Protein AF-A0A172UDT8-F1 (afdb_monomer_lite)

Foldseek 3Di:
DPPDDDDDDDDDALQVVVVVVLVVVVVPDPPQDPQNLQLQLLVVLVCVVVVVYPDDLVRSCVSRVDDSVSSVVSNVLVVLLCVQCVPDDDDSGPVVSVVVCVVSDPVPPVDVVVVVVVVVVVVVVCCVVQPCNLVVDDPVVNLVVVCVVPVVVSVVVVVVVVVVVVVD

Sequence (168 aa):
MLDSVQVKVFEGTLQQALDKALDSNSDYKLPFTQWDRKKAAWRLNLLNHYKANRYTKKDIVKKTGISDGTTGNMRKTISEFEKRFPDMPMPGTWDEAKRRLRAAGPEVRYDDDWRDKKTKEIADKLASTFGRTLARQDVEIVADALELYSKPLFNALRDLLRETDEDE

Radius of gyration: 23.87 Å; chains: 1; bounding box: 61×47×64 Å

Structure (mmCIF, N/CA/C/O backbone):
data_AF-A0A172UDT8-F1
#
_entry.id   AF-A0A172UDT8-F1
#
loop_
_atom_site.group_PDB
_atom_site.id
_atom_site.type_symbol
_atom_site.label_atom_id
_atom_site.label_alt_id
_atom_site.label_comp_id
_atom_site.label_asym_id
_atom_site.label_entity_id
_atom_site.label_seq_id
_atom_site.pdbx_PDB_ins_code
_atom_site.Cartn_x
_atom_site.Cartn_y
_atom_site.Cartn_z
_atom_site.occupancy
_atom_site.B_iso_or_equiv
_atom_site.auth_seq_id
_atom_site.auth_comp_id
_atom_site.auth_asym_id
_atom_site.auth_atom_id
_atom_site.pdbx_PDB_model_num
ATOM 1 N N . MET A 1 1 ? -32.549 -31.859 11.330 1.00 50.88 1 MET A N 1
ATOM 2 C CA . MET A 1 1 ? -32.665 -30.789 12.341 1.00 50.88 1 MET A CA 1
ATOM 3 C C . MET A 1 1 ? -31.373 -29.999 12.268 1.00 50.88 1 MET A C 1
ATOM 5 O O . MET A 1 1 ? -30.331 -30.632 12.245 1.00 50.88 1 MET A O 1
ATOM 9 N N . LEU A 1 2 ? -31.425 -28.678 12.077 1.00 62.31 2 LEU A N 1
ATOM 10 C CA . LEU A 1 2 ? -30.211 -27.857 12.118 1.00 62.31 2 LEU A CA 1
ATOM 11 C C . LEU A 1 2 ? -29.754 -27.808 13.575 1.00 62.31 2 LEU A C 1
ATOM 13 O O . LEU A 1 2 ? -30.491 -27.302 14.421 1.00 62.31 2 LEU A O 1
ATOM 17 N N . ASP A 1 3 ? -28.589 -28.382 13.858 1.00 75.81 3 ASP A N 1
ATOM 18 C CA . ASP A 1 3 ? -27.989 -28.335 15.186 1.00 75.81 3 ASP A CA 1
ATOM 19 C C . ASP A 1 3 ? -27.781 -26.872 15.599 1.00 75.81 3 ASP A C 1
ATOM 21 O O . ASP A 1 3 ? -27.313 -26.037 14.819 1.00 75.81 3 ASP A O 1
ATOM 25 N N . SER A 1 4 ? -28.173 -26.538 16.829 1.00 82.44 4 SER A N 1
ATOM 26 C CA . SER A 1 4 ? -28.035 -25.186 17.362 1.00 82.44 4 SER A CA 1
ATOM 27 C C . SER A 1 4 ? -26.556 -24.828 17.506 1.00 82.44 4 SER A C 1
ATOM 29 O O . SER A 1 4 ? -25.823 -25.490 18.242 1.00 82.44 4 SER A O 1
ATOM 31 N N . VAL A 1 5 ? -26.118 -23.758 16.846 1.00 84.94 5 VAL A N 1
ATOM 32 C CA . VAL A 1 5 ? -24.751 -23.245 16.984 1.00 84.94 5 VAL A CA 1
ATOM 33 C C . VAL A 1 5 ? -24.638 -22.459 18.290 1.00 84.94 5 VAL A C 1
ATOM 35 O O . VAL A 1 5 ? -25.374 -21.496 18.503 1.00 84.94 5 VAL A O 1
ATOM 38 N N . GLN A 1 6 ? -23.699 -22.836 19.164 1.00 87.56 6 GLN A N 1
ATOM 39 C CA . GLN A 1 6 ? -23.372 -22.015 20.331 1.00 87.56 6 GLN A CA 1
ATOM 40 C C . GLN A 1 6 ? -22.736 -20.697 19.887 1.00 87.56 6 GLN A C 1
ATOM 42 O O . GLN A 1 6 ? -21.683 -20.680 19.250 1.00 87.56 6 GLN A O 1
ATOM 47 N N . VAL A 1 7 ? -23.354 -19.587 20.282 1.00 87.94 7 VAL A N 1
ATOM 48 C CA . VAL A 1 7 ? -22.856 -18.235 20.027 1.00 87.94 7 VAL A CA 1
ATOM 49 C C . VAL A 1 7 ? -22.533 -17.534 21.340 1.00 87.94 7 VAL A C 1
ATOM 51 O O . VAL A 1 7 ? -23.242 -17.680 22.334 1.00 87.94 7 VAL A O 1
ATOM 54 N N . LYS A 1 8 ? -21.454 -16.750 21.343 1.00 88.00 8 LYS A N 1
ATOM 55 C CA . LYS A 1 8 ? -21.156 -15.787 22.406 1.00 88.00 8 LYS A CA 1
ATOM 56 C C . LYS A 1 8 ? -21.330 -14.392 21.829 1.00 88.00 8 LYS A C 1
ATOM 58 O O . LYS A 1 8 ? -20.589 -14.011 20.925 1.00 88.00 8 LYS A O 1
ATOM 63 N N . VAL A 1 9 ? -22.313 -13.653 22.335 1.00 89.62 9 VAL A N 1
ATOM 64 C CA . VAL A 1 9 ? -22.539 -12.262 21.934 1.00 89.62 9 VAL A CA 1
ATOM 65 C C . VAL A 1 9 ? -21.467 -11.394 22.585 1.00 89.62 9 VAL A C 1
ATOM 67 O O . VAL A 1 9 ? -21.220 -11.491 23.786 1.00 89.62 9 VAL A O 1
ATOM 70 N N . PHE A 1 10 ? -20.801 -10.577 21.775 1.00 90.00 10 PHE A N 1
ATOM 71 C CA . PHE A 1 10 ? -19.904 -9.538 22.257 1.00 90.00 10 PHE A CA 1
ATOM 72 C C . PHE A 1 10 ? -20.645 -8.205 22.227 1.00 90.00 10 PHE A C 1
ATOM 74 O O . PHE A 1 10 ? -21.097 -7.779 21.165 1.00 90.00 10 PHE A O 1
ATOM 81 N N . GLU A 1 11 ? -20.728 -7.542 23.376 1.00 92.75 11 GLU A N 1
ATOM 82 C CA . GLU A 1 11 ? -21.274 -6.193 23.490 1.00 92.75 11 GLU A CA 1
ATOM 83 C C . GLU A 1 11 ? -20.144 -5.198 23.749 1.00 92.75 11 GLU A C 1
ATOM 85 O O . GLU A 1 11 ? -19.267 -5.418 24.586 1.00 92.75 11 GLU A O 1
ATOM 90 N N . GLY A 1 12 ? -20.152 -4.096 23.005 1.00 90.38 12 GLY A N 1
ATOM 91 C CA . GLY A 1 12 ? -19.148 -3.054 23.129 1.00 90.38 12 GLY A CA 1
ATOM 92 C C . GLY A 1 12 ? -19.233 -2.030 22.009 1.00 90.38 12 GLY A C 1
ATOM 93 O O . GLY A 1 12 ? -20.042 -2.124 21.087 1.00 90.38 12 GLY A O 1
ATOM 94 N N . THR A 1 13 ? -18.364 -1.032 22.086 1.00 90.19 13 THR A N 1
ATOM 95 C CA . THR A 1 13 ? -18.183 -0.042 21.020 1.00 90.19 13 THR A CA 1
ATOM 96 C C . THR A 1 13 ? -17.579 -0.683 19.767 1.00 90.19 13 THR A C 1
ATOM 98 O O . THR A 1 13 ? -16.910 -1.714 19.845 1.00 90.19 13 THR A O 1
ATOM 101 N N . LEU A 1 14 ? -17.723 -0.025 18.610 1.00 86.06 14 LEU A N 1
ATOM 102 C CA . LEU A 1 14 ? -17.054 -0.437 17.367 1.00 86.06 14 LEU A CA 1
ATOM 103 C C . LEU A 1 14 ? -15.542 -0.641 17.567 1.00 86.06 14 LEU A C 1
ATOM 105 O O . LEU A 1 14 ? -14.976 -1.609 17.068 1.00 86.06 14 LEU A O 1
ATOM 109 N N . GLN A 1 15 ? -14.900 0.245 18.334 1.00 85.94 15 GLN A N 1
ATOM 110 C CA . GLN A 1 15 ? -13.483 0.146 18.679 1.00 85.94 15 GLN A CA 1
ATOM 111 C C . GLN A 1 15 ? -13.186 -1.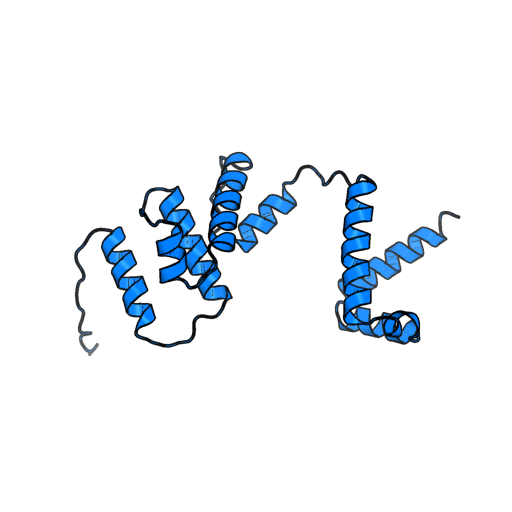156 19.437 1.00 85.94 15 GLN A C 1
ATOM 113 O O . GLN A 1 15 ? -12.326 -1.920 19.011 1.00 85.94 15 GLN A O 1
ATOM 118 N N . GLN A 1 16 ? -13.946 -1.452 20.495 1.00 88.19 16 GLN A N 1
ATOM 119 C CA . GLN A 1 16 ? -13.767 -2.673 21.288 1.00 88.19 16 GLN A CA 1
ATOM 120 C C . GLN A 1 16 ? -14.075 -3.944 20.479 1.00 88.19 16 GLN A C 1
ATOM 122 O O . GLN A 1 16 ? -13.391 -4.953 20.642 1.00 88.19 16 GLN A O 1
ATOM 127 N N . ALA A 1 17 ? -15.057 -3.896 19.574 1.00 89.56 17 ALA A N 1
ATOM 128 C CA . ALA A 1 17 ? -15.367 -5.002 18.670 1.00 89.56 17 ALA A CA 1
ATOM 129 C C . ALA A 1 17 ? -14.222 -5.265 17.676 1.00 89.56 17 ALA A C 1
ATOM 131 O O . ALA A 1 17 ? -13.834 -6.414 17.460 1.00 89.56 17 ALA A O 1
ATOM 132 N N . LEU A 1 18 ? -13.634 -4.204 17.110 1.00 86.62 18 LEU A N 1
ATOM 133 C CA . LEU A 1 18 ? -12.455 -4.299 16.243 1.00 86.62 18 LEU A CA 1
ATOM 134 C C . LEU A 1 18 ? -11.243 -4.848 17.000 1.00 86.62 18 LEU A C 1
ATOM 136 O O . LEU A 1 18 ? -10.546 -5.714 16.475 1.00 86.62 18 LEU A O 1
ATOM 140 N N . ASP A 1 19 ? -11.001 -4.363 18.219 1.00 86.19 19 ASP A N 1
ATOM 141 C CA . ASP A 1 19 ? -9.934 -4.861 19.086 1.00 86.19 19 ASP A CA 1
ATOM 142 C C . ASP A 1 19 ? -10.102 -6.362 19.343 1.00 86.19 19 ASP A C 1
ATOM 144 O O . ASP A 1 19 ? -9.187 -7.136 19.063 1.00 86.19 19 ASP A O 1
ATOM 148 N N . LYS A 1 20 ? -11.306 -6.792 19.743 1.00 87.50 20 LYS A N 1
ATOM 149 C CA . LYS A 1 20 ? -11.618 -8.202 19.999 1.00 87.50 20 LYS A CA 1
ATOM 150 C C . LYS A 1 20 ? -11.406 -9.085 18.769 1.00 87.50 20 LYS A C 1
ATOM 152 O O . LYS A 1 20 ? -10.864 -10.183 18.901 1.00 87.50 20 LYS A O 1
ATOM 157 N N . ALA A 1 21 ? -11.817 -8.624 17.587 1.00 84.06 21 ALA A N 1
ATOM 158 C CA . ALA A 1 21 ? -11.646 -9.365 16.339 1.00 84.06 21 ALA A CA 1
ATOM 159 C C . ALA A 1 21 ? -10.165 -9.514 15.948 1.00 84.06 21 ALA A C 1
ATOM 161 O O . ALA A 1 21 ? -9.738 -10.591 15.533 1.00 84.06 21 ALA A O 1
ATOM 162 N N . LEU A 1 22 ? -9.371 -8.449 16.098 1.00 80.00 22 LEU A N 1
ATOM 163 C CA . LEU A 1 22 ? -7.937 -8.474 15.796 1.00 80.00 22 LEU A CA 1
ATOM 164 C C . LEU A 1 22 ? -7.169 -9.369 16.769 1.00 80.00 22 LEU A C 1
ATOM 166 O O . LEU A 1 22 ? -6.337 -10.160 16.329 1.00 80.00 22 LEU A O 1
ATOM 170 N N . ASP A 1 23 ? -7.482 -9.279 18.059 1.00 80.56 23 ASP A N 1
ATOM 171 C CA . ASP A 1 23 ? -6.821 -10.074 19.090 1.00 80.56 23 ASP A CA 1
ATOM 172 C C . ASP A 1 23 ? -7.175 -11.566 18.934 1.00 80.56 23 ASP A C 1
ATOM 174 O O . ASP A 1 23 ? -6.287 -12.415 18.948 1.00 80.56 23 ASP A O 1
ATOM 178 N N . SER A 1 24 ? -8.437 -11.900 18.636 1.00 76.50 24 SER A N 1
ATOM 179 C CA . SER A 1 24 ? -8.853 -13.299 18.400 1.00 76.50 24 SER A CA 1
ATOM 180 C C . SER A 1 24 ? -8.166 -13.925 17.177 1.00 76.50 24 SER A C 1
ATOM 182 O O . SER A 1 24 ? -7.864 -15.116 17.173 1.00 76.50 24 SER A O 1
ATOM 184 N N . ASN A 1 25 ? -7.868 -13.126 16.146 1.00 68.81 25 ASN A N 1
ATOM 185 C CA . ASN A 1 25 ? -7.113 -13.582 14.974 1.00 68.81 25 ASN A CA 1
ATOM 186 C C . ASN A 1 25 ? -5.617 -13.782 15.258 1.00 68.81 25 ASN A C 1
ATOM 188 O O . ASN A 1 25 ? -4.934 -14.429 14.467 1.00 68.81 25 ASN A O 1
ATOM 192 N N . SER A 1 26 ? -5.093 -13.228 16.354 1.00 61.25 26 SER A N 1
ATOM 193 C CA . SER A 1 26 ? -3.700 -13.442 16.755 1.00 61.25 26 SER A CA 1
ATOM 194 C C . SER A 1 26 ? -3.484 -14.785 17.469 1.00 61.25 26 SER A C 1
ATOM 196 O O . SER A 1 26 ? -2.399 -15.359 17.354 1.00 61.25 26 SER A O 1
ATOM 198 N N . ASP A 1 27 ? -4.528 -15.323 18.116 1.00 54.84 27 ASP A N 1
ATOM 199 C CA . ASP A 1 27 ? -4.495 -16.604 18.838 1.00 54.84 27 ASP A CA 1
ATOM 200 C C . ASP A 1 27 ? -4.574 -17.823 17.896 1.00 54.84 27 ASP A C 1
ATOM 202 O O . ASP A 1 27 ? -3.920 -18.844 18.130 1.00 54.84 27 ASP A O 1
ATOM 206 N N . TYR A 1 28 ? -5.312 -17.715 16.783 1.00 53.25 28 TYR A N 1
ATOM 207 C CA . TYR A 1 28 ? -5.416 -18.761 15.757 1.00 53.25 28 TYR A CA 1
ATOM 208 C C . TYR A 1 28 ? -4.331 -18.574 14.687 1.00 53.25 28 TYR A C 1
ATOM 210 O O . TYR A 1 28 ? -4.487 -17.833 13.719 1.00 53.25 28 TYR A O 1
ATOM 218 N N . LYS A 1 29 ? -3.194 -19.252 14.881 1.00 54.50 29 LYS A N 1
ATOM 219 C CA . LYS A 1 29 ? -1.966 -19.127 14.076 1.00 54.50 29 LYS A CA 1
ATOM 220 C C . LYS A 1 29 ? -2.081 -19.724 12.663 1.00 54.50 29 LYS A C 1
ATOM 222 O O . LYS A 1 29 ? -1.386 -20.681 12.334 1.00 54.50 29 LYS A O 1
ATOM 227 N N . LEU A 1 30 ? -2.888 -19.129 11.790 1.00 60.09 30 LEU A N 1
ATOM 228 C CA . LEU A 1 30 ? -2.579 -19.136 10.358 1.00 60.09 30 LEU A CA 1
ATOM 229 C C . LEU A 1 30 ? -1.601 -17.979 10.104 1.00 60.09 30 LEU A C 1
ATOM 231 O O . LEU A 1 30 ? -1.903 -16.838 10.466 1.00 60.09 30 LEU A O 1
ATOM 235 N N . PRO A 1 31 ? -0.399 -18.230 9.552 1.00 63.25 31 PRO A N 1
ATOM 236 C CA . PRO A 1 31 ? 0.566 -17.167 9.331 1.00 63.25 31 PRO A CA 1
ATOM 237 C C . PRO A 1 31 ? -0.002 -16.158 8.330 1.00 63.25 31 PRO A C 1
ATOM 239 O O . PRO A 1 31 ? -0.133 -16.442 7.144 1.00 63.25 31 PRO A O 1
ATOM 242 N 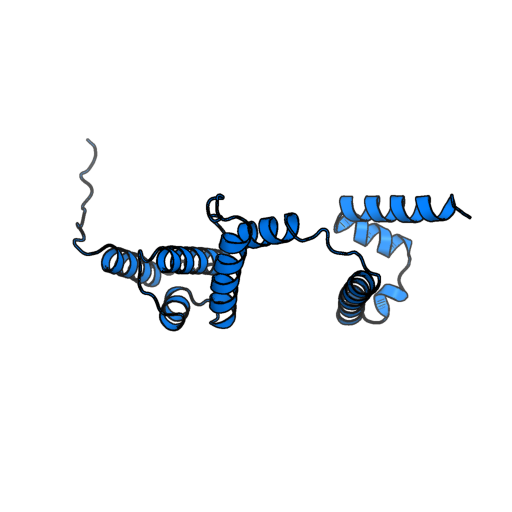N . PHE A 1 32 ? -0.322 -14.959 8.822 1.00 68.94 32 PHE A N 1
ATOM 243 C CA . PHE A 1 32 ? -0.710 -13.829 7.985 1.00 68.94 32 PHE A CA 1
ATOM 244 C C . PHE A 1 32 ? 0.351 -13.594 6.911 1.00 68.94 32 PHE A C 1
ATOM 246 O O . PHE A 1 32 ? 1.499 -13.244 7.236 1.00 68.94 32 PHE A O 1
ATOM 253 N N . THR A 1 33 ? -0.043 -13.715 5.642 1.00 82.62 33 THR A N 1
ATOM 254 C CA . THR A 1 33 ? 0.830 -13.334 4.535 1.00 82.62 33 THR A CA 1
ATOM 255 C C . THR A 1 33 ? 1.128 -11.838 4.622 1.00 82.62 33 THR A C 1
ATOM 257 O O . THR A 1 33 ? 0.371 -11.050 5.200 1.00 82.62 33 THR A O 1
ATOM 260 N N . GLN A 1 34 ? 2.235 -11.395 4.026 1.00 80.31 34 GLN A N 1
ATOM 261 C CA . GLN A 1 34 ? 2.554 -9.965 3.985 1.00 80.31 34 GLN A CA 1
ATOM 262 C C . GLN A 1 34 ? 1.421 -9.144 3.333 1.00 80.31 34 GLN A C 1
ATOM 264 O O . GLN A 1 34 ? 1.192 -7.987 3.695 1.00 80.31 34 GLN A O 1
ATOM 269 N N . TRP A 1 35 ? 0.695 -9.744 2.388 1.00 80.69 35 TRP A N 1
ATOM 270 C CA . TRP A 1 35 ? -0.445 -9.127 1.721 1.00 80.69 35 TRP A CA 1
ATOM 271 C C . TRP A 1 35 ? -1.640 -8.942 2.663 1.00 80.69 35 TRP A C 1
ATOM 273 O O . TRP A 1 35 ? -2.200 -7.844 2.718 1.00 80.69 35 TRP A O 1
ATOM 283 N N . ASP A 1 36 ? -1.965 -9.945 3.483 1.00 84.75 36 ASP A N 1
ATOM 284 C CA . ASP A 1 36 ? -3.035 -9.841 4.485 1.00 84.75 36 ASP A CA 1
ATOM 285 C C . ASP A 1 36 ? -2.734 -8.743 5.512 1.00 84.75 36 ASP A C 1
ATOM 287 O O . ASP A 1 36 ? -3.601 -7.931 5.843 1.00 84.75 36 ASP A O 1
ATOM 291 N N . ARG A 1 37 ? -1.470 -8.640 5.948 1.00 88.00 37 ARG A N 1
ATOM 292 C CA . ARG A 1 37 ? -1.017 -7.584 6.873 1.00 88.00 37 ARG A CA 1
ATOM 293 C C . ARG A 1 37 ? -1.187 -6.193 6.273 1.00 88.00 37 ARG A C 1
ATOM 295 O O . ARG A 1 37 ? -1.687 -5.290 6.942 1.00 88.00 37 ARG A O 1
ATOM 302 N N . LYS A 1 38 ? -0.818 -6.015 4.999 1.00 90.12 38 LYS A N 1
ATOM 303 C CA . LYS A 1 38 ? -1.003 -4.748 4.270 1.00 90.12 38 LYS A CA 1
ATOM 304 C C . LYS A 1 38 ? -2.482 -4.387 4.141 1.00 90.12 38 LYS A C 1
ATOM 306 O O . LYS A 1 38 ? -2.837 -3.230 4.356 1.00 90.12 38 LYS A O 1
ATOM 311 N N . LYS A 1 39 ? -3.347 -5.358 3.832 1.00 91.94 39 LYS A N 1
ATOM 312 C CA . LYS A 1 39 ? -4.801 -5.148 3.766 1.00 91.94 39 LYS A CA 1
ATOM 313 C C . LYS A 1 39 ? -5.393 -4.745 5.112 1.00 91.94 39 LYS A C 1
ATOM 315 O O . LYS A 1 39 ? -6.159 -3.784 5.168 1.00 91.94 39 LYS A O 1
ATOM 320 N N . ALA A 1 40 ? -5.027 -5.445 6.183 1.00 91.81 40 ALA A N 1
ATOM 321 C CA . ALA A 1 40 ? -5.466 -5.113 7.533 1.00 91.81 40 ALA A CA 1
ATOM 322 C C . ALA A 1 40 ? -5.019 -3.695 7.920 1.00 91.81 40 ALA A C 1
ATOM 324 O O . ALA A 1 40 ? -5.846 -2.872 8.306 1.00 91.81 40 ALA A O 1
ATOM 325 N N . ALA A 1 41 ? -3.740 -3.365 7.717 1.00 94.38 41 ALA A N 1
ATOM 326 C CA . ALA A 1 41 ? -3.206 -2.036 8.009 1.00 94.38 41 ALA A CA 1
ATOM 327 C C . ALA A 1 41 ? -3.888 -0.926 7.196 1.00 94.38 41 ALA A C 1
ATOM 329 O O . ALA A 1 41 ? -4.200 0.129 7.749 1.00 94.38 41 ALA A O 1
ATOM 330 N N . TRP A 1 42 ? -4.164 -1.156 5.909 1.00 96.94 42 TRP A N 1
ATOM 331 C CA . TRP A 1 42 ? -4.897 -0.206 5.069 1.00 96.94 42 TRP A CA 1
ATOM 332 C C . TRP A 1 42 ? -6.290 0.079 5.636 1.00 96.94 42 TRP A C 1
ATOM 334 O O . TRP A 1 42 ? -6.623 1.235 5.884 1.00 96.94 42 TRP A O 1
ATOM 344 N N . ARG A 1 43 ? -7.063 -0.970 5.947 1.00 95.12 43 ARG A N 1
ATOM 345 C CA . ARG A 1 43 ? -8.405 -0.844 6.542 1.00 95.12 43 ARG A CA 1
ATOM 346 C C . ARG A 1 43 ? -8.386 -0.087 7.868 1.00 95.12 43 ARG A C 1
ATOM 348 O O . ARG A 1 43 ? -9.223 0.785 8.079 1.00 95.12 43 ARG A O 1
ATOM 355 N N . LEU A 1 44 ? -7.419 -0.373 8.742 1.00 95.06 44 LEU A N 1
ATOM 356 C CA . LEU A 1 44 ? -7.290 0.339 10.015 1.00 95.06 44 LEU A CA 1
ATOM 357 C C . LEU A 1 44 ? -6.974 1.824 9.821 1.00 95.06 44 LEU A C 1
ATOM 359 O O . LEU A 1 44 ? -7.544 2.648 10.535 1.00 95.06 44 LEU A O 1
ATOM 363 N N . ASN A 1 45 ? -6.122 2.174 8.850 1.00 96.69 45 ASN A N 1
ATOM 364 C CA . ASN A 1 45 ? -5.850 3.574 8.518 1.00 96.69 45 ASN A CA 1
ATOM 365 C C . ASN A 1 45 ? -7.072 4.276 7.910 1.00 96.69 45 ASN A C 1
ATOM 367 O O . ASN A 1 45 ? -7.312 5.425 8.265 1.00 96.69 45 ASN A O 1
ATOM 371 N N . LEU A 1 46 ? -7.860 3.603 7.063 1.00 96.25 46 LEU A N 1
ATOM 372 C CA . LEU A 1 46 ? -9.111 4.153 6.528 1.00 96.25 46 LEU A CA 1
ATOM 373 C C . LEU A 1 46 ? -10.125 4.447 7.629 1.00 96.25 46 LEU A C 1
ATOM 375 O O . LEU A 1 46 ? -10.642 5.553 7.723 1.00 96.25 46 LEU A O 1
ATOM 379 N N . LEU A 1 47 ? -10.373 3.475 8.503 1.00 94.06 47 LEU A N 1
ATOM 380 C CA . LEU A 1 47 ? -11.284 3.650 9.630 1.00 94.06 47 LEU A CA 1
ATOM 381 C C . LEU A 1 47 ? -10.823 4.783 10.563 1.00 94.06 47 LEU A C 1
ATOM 383 O O . LEU A 1 47 ? -11.654 5.534 11.062 1.00 94.06 47 LEU A O 1
ATOM 387 N N . ASN A 1 48 ? -9.514 4.948 10.767 1.00 94.12 48 ASN A N 1
ATOM 388 C CA . ASN A 1 48 ? -8.972 6.065 11.543 1.00 94.12 48 ASN A CA 1
ATOM 389 C C . ASN A 1 48 ? -9.171 7.413 10.829 1.00 94.12 48 ASN A C 1
ATOM 391 O O . ASN A 1 48 ? -9.554 8.398 11.451 1.00 94.12 48 ASN A O 1
ATOM 395 N N . HIS A 1 49 ? -8.948 7.452 9.511 1.00 94.00 49 HIS A N 1
ATOM 396 C CA . HIS A 1 49 ? -9.187 8.630 8.676 1.00 94.00 49 HIS A CA 1
ATOM 397 C C . HIS A 1 49 ? -10.655 9.083 8.740 1.00 94.00 49 HIS A C 1
ATOM 399 O O . HIS A 1 49 ? -10.920 10.259 8.977 1.00 94.00 49 HIS A O 1
ATOM 405 N N . TYR A 1 50 ? -11.598 8.138 8.682 1.00 92.25 50 TYR A N 1
ATOM 406 C CA . TYR A 1 50 ? -13.031 8.392 8.872 1.00 92.25 50 TYR A CA 1
ATOM 407 C C . TYR A 1 50 ? -13.458 8.540 10.342 1.00 92.25 50 TYR A C 1
ATOM 409 O O . TYR A 1 50 ? -14.650 8.579 10.635 1.00 92.25 50 TYR A O 1
ATOM 417 N N . LYS A 1 51 ? -12.508 8.617 11.286 1.00 91.38 51 LYS A N 1
ATOM 418 C CA . LYS A 1 51 ? -12.751 8.763 12.735 1.00 91.38 51 LYS A CA 1
ATOM 419 C C . LYS A 1 51 ? -13.627 7.653 13.346 1.00 91.38 51 LYS A C 1
ATOM 421 O O . LYS A 1 51 ? -14.171 7.828 14.434 1.00 91.38 51 LYS A O 1
ATOM 426 N N . ALA A 1 52 ? -13.728 6.504 12.678 1.00 87.75 52 ALA A N 1
ATOM 427 C CA . ALA A 1 52 ? -14.454 5.318 13.133 1.00 87.75 52 ALA A CA 1
ATOM 428 C C . ALA A 1 52 ? -13.642 4.469 14.130 1.00 87.75 52 ALA A C 1
ATOM 430 O O . ALA A 1 52 ? -14.196 3.626 14.832 1.00 87.75 52 ALA A O 1
ATOM 431 N N . ASN A 1 53 ? -12.328 4.685 14.203 1.00 88.38 53 ASN A N 1
ATOM 432 C CA . ASN A 1 53 ? -11.449 4.141 15.237 1.00 88.38 53 ASN A CA 1
ATOM 433 C C . ASN A 1 53 ? -10.413 5.201 15.651 1.00 88.38 53 ASN A C 1
ATOM 435 O O . ASN A 1 53 ? -10.344 6.266 15.035 1.00 88.38 53 ASN A O 1
ATOM 439 N N . ARG A 1 54 ? -9.622 4.928 16.697 1.00 89.19 54 ARG A N 1
ATOM 440 C CA . ARG A 1 54 ? -8.584 5.854 17.199 1.00 89.19 54 ARG A CA 1
ATOM 441 C C . ARG A 1 54 ? -7.204 5.213 17.331 1.00 89.19 54 ARG A C 1
ATOM 443 O O . ARG A 1 54 ? -6.482 5.474 18.289 1.00 89.19 54 ARG A O 1
ATOM 450 N N . TYR A 1 55 ? -6.812 4.376 16.373 1.00 92.25 55 TYR A N 1
ATOM 451 C CA . TYR A 1 55 ? -5.504 3.723 16.439 1.00 92.25 55 TYR A CA 1
ATOM 452 C C . TYR A 1 55 ? -4.342 4.685 16.146 1.00 92.25 55 TYR A C 1
ATOM 454 O O . TYR A 1 55 ? -4.286 5.376 15.120 1.00 92.25 55 TYR A O 1
ATOM 462 N N . THR A 1 56 ? -3.327 4.680 17.006 1.00 93.12 56 THR A N 1
ATOM 463 C CA . THR A 1 56 ? -2.041 5.312 16.698 1.00 93.12 56 THR A CA 1
ATOM 464 C C . THR A 1 56 ? -1.289 4.501 15.636 1.00 93.12 56 THR A C 1
ATOM 466 O O . THR A 1 56 ? -1.652 3.370 15.309 1.00 93.12 56 THR A O 1
ATOM 469 N N . LYS A 1 57 ? -0.206 5.055 15.069 1.00 92.56 57 LYS A N 1
ATOM 470 C CA . LYS A 1 57 ? 0.650 4.260 14.170 1.00 92.56 57 LYS A CA 1
ATOM 471 C C . LYS A 1 57 ? 1.234 3.044 14.890 1.00 92.56 57 LYS A C 1
ATOM 473 O O . LYS A 1 57 ? 1.235 1.957 14.324 1.00 92.56 57 LYS A O 1
ATOM 478 N N . LYS A 1 58 ? 1.654 3.221 16.149 1.00 94.12 58 LYS A N 1
ATOM 479 C CA . LYS A 1 58 ? 2.194 2.145 16.988 1.00 94.12 58 LYS A CA 1
ATOM 480 C C . LYS A 1 58 ? 1.177 1.020 17.183 1.00 94.12 58 LYS A C 1
ATOM 482 O O . LYS A 1 58 ? 1.555 -0.143 17.078 1.00 94.12 58 LYS A O 1
ATOM 487 N N . ASP A 1 59 ? -0.101 1.348 17.374 1.00 93.12 59 ASP A N 1
ATOM 488 C CA . ASP A 1 59 ? -1.158 0.338 17.520 1.00 93.12 59 ASP A CA 1
ATOM 489 C C . ASP A 1 59 ? -1.354 -0.468 16.235 1.00 93.12 59 ASP A C 1
ATOM 491 O O . ASP A 1 59 ? -1.428 -1.694 16.279 1.00 93.12 59 ASP A O 1
ATOM 495 N N . ILE A 1 60 ? -1.372 0.203 15.078 1.00 93.19 60 ILE A N 1
ATOM 496 C CA . ILE A 1 60 ? -1.501 -0.462 13.772 1.00 93.19 60 ILE A CA 1
ATOM 497 C C . ILE A 1 60 ? -0.298 -1.374 13.515 1.00 93.19 60 ILE A C 1
ATOM 499 O O . ILE A 1 60 ? -0.478 -2.517 13.095 1.00 93.19 60 ILE A O 1
ATOM 503 N N . VAL A 1 61 ? 0.919 -0.904 13.801 1.00 92.19 61 VAL A N 1
ATOM 504 C CA . VAL A 1 61 ? 2.150 -1.704 13.695 1.00 92.19 61 VAL A CA 1
ATOM 505 C C . VAL A 1 61 ? 2.055 -2.939 14.586 1.00 92.19 61 VAL A C 1
ATOM 507 O O . VAL A 1 61 ? 2.244 -4.050 14.101 1.00 92.19 61 VAL A O 1
ATOM 510 N N . LYS A 1 62 ? 1.688 -2.769 15.861 1.00 90.12 62 LYS A N 1
ATOM 511 C CA . LYS A 1 62 ? 1.551 -3.872 16.820 1.00 90.12 62 LYS A CA 1
ATOM 512 C C . LYS A 1 62 ? 0.506 -4.898 16.373 1.00 90.12 62 LYS A C 1
ATOM 514 O O . LYS A 1 62 ? 0.769 -6.093 16.432 1.00 90.12 62 LYS A O 1
ATOM 519 N N . LYS A 1 63 ? -0.659 -4.441 15.907 1.00 87.75 63 LYS A N 1
ATOM 520 C CA . LYS A 1 63 ? -1.794 -5.308 15.545 1.00 87.75 63 LYS A CA 1
ATOM 521 C C . LYS A 1 63 ? -1.635 -6.008 14.196 1.00 87.75 63 LYS A C 1
ATOM 523 O O . LYS A 1 63 ? -2.236 -7.052 13.984 1.00 87.75 63 LYS A O 1
ATOM 528 N N . THR A 1 64 ? -0.853 -5.451 13.270 1.00 88.31 64 THR A N 1
ATOM 529 C CA . THR A 1 64 ? -0.727 -5.996 11.901 1.00 88.31 64 THR A CA 1
ATOM 530 C C . THR A 1 64 ? 0.661 -6.558 11.591 1.00 88.31 64 THR A C 1
ATOM 532 O O . THR A 1 64 ? 0.819 -7.391 10.697 1.00 88.31 64 THR A O 1
ATOM 535 N N . GLY A 1 65 ? 1.691 -6.126 12.318 1.00 88.31 65 GLY A N 1
ATOM 536 C CA . GLY A 1 65 ? 3.091 -6.441 12.036 1.00 88.31 65 GLY A CA 1
ATOM 537 C C . GLY A 1 65 ? 3.661 -5.727 10.805 1.00 88.31 65 GLY A C 1
ATOM 538 O O . GLY A 1 65 ? 4.728 -6.107 10.330 1.00 88.31 65 GLY A O 1
ATOM 539 N N . ILE A 1 66 ? 2.971 -4.723 10.249 1.00 90.62 66 ILE A N 1
ATOM 540 C CA . ILE A 1 66 ? 3.526 -3.879 9.182 1.00 90.62 66 ILE A CA 1
ATOM 541 C C . ILE A 1 66 ? 4.457 -2.814 9.778 1.00 90.62 66 ILE A C 1
ATOM 543 O O . ILE A 1 66 ? 4.249 -2.371 10.903 1.00 90.62 66 ILE A O 1
ATOM 547 N N . SER A 1 67 ? 5.464 -2.355 9.031 1.00 90.69 67 SER A N 1
ATOM 548 C CA . SER A 1 67 ? 6.384 -1.322 9.524 1.00 90.69 67 SER A CA 1
ATOM 549 C C . SER A 1 67 ? 5.709 0.044 9.719 1.00 90.69 67 SER A C 1
ATOM 551 O O . SER A 1 67 ? 4.763 0.404 9.005 1.00 90.69 67 SER A O 1
ATOM 553 N N . ASP A 1 68 ? 6.239 0.852 10.645 1.00 92.94 68 ASP A N 1
ATOM 554 C CA . ASP A 1 68 ? 5.755 2.221 10.887 1.00 92.94 68 ASP A CA 1
ATOM 555 C C . ASP A 1 68 ? 5.846 3.087 9.621 1.00 92.94 68 ASP A C 1
ATOM 557 O O . ASP A 1 68 ? 4.889 3.776 9.267 1.00 92.94 68 ASP A O 1
ATOM 561 N N . GLY A 1 69 ? 6.944 2.961 8.864 1.00 92.88 69 GLY A N 1
ATOM 562 C CA . GLY A 1 69 ? 7.127 3.657 7.589 1.00 92.88 69 GLY A CA 1
ATOM 563 C C . GLY A 1 69 ? 6.049 3.309 6.556 1.00 92.88 69 GLY A C 1
ATOM 564 O O . GLY A 1 69 ? 5.517 4.200 5.894 1.00 92.88 69 GLY A O 1
ATOM 565 N N . THR A 1 70 ? 5.649 2.035 6.470 1.00 92.50 70 THR A N 1
ATOM 566 C CA . THR A 1 70 ? 4.548 1.614 5.585 1.00 92.50 70 THR A CA 1
ATOM 567 C C . THR A 1 70 ? 3.220 2.216 6.036 1.00 92.50 70 THR A C 1
ATOM 569 O O . THR A 1 70 ? 2.487 2.763 5.216 1.00 92.50 70 THR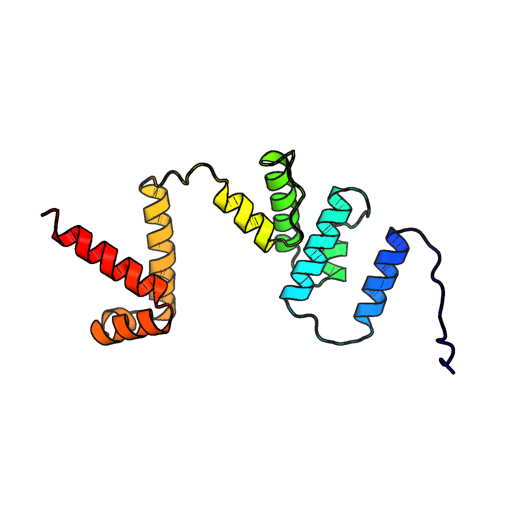 A O 1
ATOM 572 N N . THR A 1 71 ? 2.936 2.190 7.341 1.00 95.19 71 THR A N 1
ATOM 573 C CA . THR A 1 71 ? 1.743 2.829 7.926 1.00 95.19 71 THR A CA 1
ATOM 574 C C . THR A 1 71 ? 1.725 4.335 7.647 1.00 95.19 71 THR A C 1
ATOM 576 O O . THR A 1 71 ? 0.696 4.897 7.277 1.00 95.19 71 THR A O 1
ATOM 579 N N . GLY A 1 72 ? 2.874 5.004 7.771 1.00 94.44 72 GLY A N 1
ATOM 580 C CA . GLY A 1 72 ? 3.041 6.413 7.427 1.00 94.44 72 GLY A CA 1
ATOM 581 C C . GLY A 1 72 ? 2.753 6.698 5.954 1.00 94.44 72 GLY A C 1
ATOM 582 O O . GLY A 1 72 ? 2.025 7.642 5.654 1.00 94.44 72 GLY A O 1
ATOM 583 N N . ASN A 1 73 ? 3.263 5.864 5.047 1.00 95.81 73 ASN A N 1
ATOM 584 C CA . ASN A 1 73 ? 2.992 5.994 3.616 1.00 95.81 73 ASN A CA 1
ATOM 585 C C . ASN A 1 73 ? 1.518 5.759 3.283 1.00 95.81 73 ASN A C 1
ATOM 587 O O . ASN A 1 73 ? 0.968 6.513 2.491 1.00 95.81 73 ASN A O 1
ATOM 591 N N . MET A 1 74 ? 0.852 4.794 3.924 1.00 97.38 74 MET A N 1
ATOM 592 C CA . MET A 1 74 ? -0.590 4.589 3.750 1.00 97.38 74 MET A CA 1
ATOM 593 C C . MET A 1 74 ? -1.390 5.841 4.124 1.00 97.38 74 MET A C 1
ATOM 595 O O . MET A 1 74 ? -2.257 6.253 3.361 1.00 97.38 74 MET A O 1
ATOM 599 N N . ARG A 1 75 ? -1.065 6.499 5.247 1.00 96.88 75 ARG A N 1
ATOM 600 C CA . ARG A 1 75 ? -1.723 7.762 5.636 1.00 96.88 75 ARG A CA 1
ATOM 601 C C . ARG A 1 75 ? -1.493 8.875 4.617 1.00 96.88 75 ARG A C 1
ATOM 603 O O . ARG A 1 75 ? -2.438 9.571 4.273 1.00 96.88 75 ARG A O 1
ATOM 610 N N . LYS A 1 76 ? -0.268 9.005 4.094 1.00 95.62 76 LYS A N 1
ATOM 611 C CA . LYS A 1 76 ? 0.034 9.957 3.012 1.00 95.62 76 LYS A CA 1
ATOM 612 C C . LYS A 1 76 ? -0.788 9.658 1.757 1.00 95.62 76 LYS A C 1
ATOM 614 O O . LYS A 1 76 ? -1.366 10.576 1.197 1.00 95.62 76 LYS A O 1
ATOM 619 N N . THR A 1 77 ? -0.886 8.386 1.360 1.00 95.75 77 THR A N 1
ATOM 620 C CA . THR A 1 77 ? -1.695 7.955 0.211 1.00 95.75 77 THR A CA 1
ATOM 621 C C . THR A 1 77 ? -3.169 8.319 0.384 1.00 95.75 77 THR A C 1
ATOM 623 O O . THR A 1 77 ? -3.778 8.776 -0.572 1.00 95.75 77 THR A O 1
ATOM 626 N N . ILE A 1 78 ? -3.735 8.150 1.584 1.00 97.25 78 ILE A N 1
ATOM 627 C CA . ILE A 1 78 ? -5.122 8.545 1.885 1.00 97.25 78 ILE A CA 1
ATOM 628 C C . ILE A 1 78 ? -5.304 10.053 1.684 1.00 97.25 78 ILE A C 1
ATOM 630 O O . ILE A 1 78 ? -6.171 10.458 0.917 1.00 97.25 78 ILE A O 1
ATOM 634 N N . SER A 1 79 ? -4.455 10.876 2.310 1.00 95.19 79 SER A N 1
ATOM 635 C CA . SER A 1 79 ? -4.538 12.338 2.184 1.00 95.19 79 SER A CA 1
ATOM 636 C C . SER A 1 79 ? -4.342 12.823 0.745 1.00 95.19 79 SER A C 1
ATOM 638 O O . SER A 1 79 ? -5.008 13.754 0.306 1.00 95.19 79 SER A O 1
ATOM 640 N N . GLU A 1 80 ? -3.431 12.200 -0.003 1.00 94.31 80 GLU A N 1
ATOM 641 C CA . GLU A 1 80 ? -3.207 12.519 -1.414 1.00 94.31 80 GLU A CA 1
ATOM 642 C C . GLU A 1 80 ? -4.415 12.141 -2.280 1.00 94.31 80 GLU A C 1
ATOM 644 O O . GLU A 1 80 ? -4.817 12.919 -3.143 1.00 94.31 80 GLU A O 1
ATOM 649 N N . PHE A 1 81 ? -5.013 10.972 -2.032 1.00 94.31 81 PHE A N 1
ATOM 650 C CA . PHE A 1 81 ? -6.186 10.501 -2.764 1.00 94.31 81 PHE A CA 1
ATOM 651 C C . PHE A 1 81 ? -7.393 11.407 -2.530 1.00 94.31 81 PHE A C 1
ATOM 653 O O . PHE A 1 81 ? -8.006 11.841 -3.496 1.00 94.31 81 PHE A O 1
ATOM 660 N N . GLU A 1 82 ? -7.691 11.741 -1.274 1.00 94.56 82 GLU A N 1
ATOM 661 C CA . GLU A 1 82 ? -8.789 12.649 -0.917 1.00 94.56 82 GLU A CA 1
ATOM 662 C C . GLU A 1 82 ? -8.602 14.032 -1.552 1.00 94.56 82 GLU A C 1
ATOM 664 O O . GLU A 1 82 ? -9.531 14.586 -2.130 1.00 94.56 82 GLU A O 1
ATOM 669 N N . LYS A 1 83 ? -7.372 14.564 -1.533 1.00 92.06 83 LYS A N 1
ATOM 670 C CA . LYS A 1 83 ? -7.060 15.848 -2.171 1.00 92.06 83 LYS A CA 1
ATOM 671 C C . LYS A 1 83 ? -7.273 15.818 -3.688 1.00 92.06 83 LYS A C 1
ATOM 673 O O . LYS A 1 83 ? -7.699 16.814 -4.264 1.00 92.06 83 LYS A O 1
ATOM 678 N N . ARG A 1 84 ? -6.900 14.719 -4.346 1.00 88.56 84 ARG A N 1
ATOM 679 C CA . ARG A 1 84 ? -6.928 14.595 -5.811 1.00 88.56 84 ARG A CA 1
ATOM 680 C C . ARG A 1 84 ? -8.300 14.201 -6.349 1.00 88.56 84 ARG A C 1
ATOM 682 O O . ARG A 1 84 ? -8.632 14.541 -7.479 1.00 88.56 84 ARG A O 1
ATOM 689 N N . PHE A 1 85 ? -9.064 13.466 -5.553 1.00 91.44 85 PHE A N 1
ATOM 690 C CA . PHE A 1 85 ? -10.340 12.886 -5.939 1.00 91.44 85 PHE A CA 1
ATOM 691 C C . PHE A 1 85 ? -11.378 13.066 -4.822 1.00 91.44 85 PHE A C 1
ATOM 693 O O . PHE A 1 85 ? -11.832 12.073 -4.250 1.00 91.44 85 PHE A O 1
ATOM 700 N N . PRO A 1 86 ? -11.752 14.315 -4.496 1.00 89.25 86 PRO A N 1
ATOM 701 C CA . PRO A 1 86 ? -12.617 14.612 -3.352 1.00 89.25 86 PRO A CA 1
ATOM 702 C C . PRO A 1 86 ? -13.972 13.893 -3.414 1.00 89.25 86 PRO A C 1
ATOM 704 O O . PRO A 1 86 ? -14.502 13.500 -2.379 1.00 89.25 86 PRO A O 1
ATOM 707 N N . ASP A 1 87 ? -14.485 13.645 -4.622 1.00 91.12 87 ASP A N 1
ATOM 708 C CA . ASP A 1 87 ? -15.797 13.026 -4.839 1.00 91.12 87 ASP A CA 1
ATOM 709 C C . ASP A 1 87 ? -15.735 11.514 -5.119 1.00 91.12 87 ASP A C 1
ATOM 711 O O . ASP A 1 87 ? -16.767 10.877 -5.338 1.00 91.12 87 ASP A O 1
ATOM 715 N N . MET A 1 88 ? -14.540 10.905 -5.134 1.00 89.94 88 MET A N 1
ATOM 716 C CA . MET A 1 88 ? -14.410 9.463 -5.363 1.00 89.94 88 MET A CA 1
ATOM 717 C C . MET A 1 88 ? -14.295 8.674 -4.058 1.00 89.94 88 MET A C 1
ATOM 719 O O . MET A 1 88 ? -13.550 9.061 -3.156 1.00 89.94 88 MET A O 1
ATOM 723 N N . PRO A 1 89 ? -14.942 7.495 -3.968 1.00 92.25 89 PRO A N 1
ATOM 724 C CA . PRO A 1 89 ? -14.783 6.632 -2.811 1.00 92.25 89 PRO A CA 1
ATOM 725 C C . PRO A 1 89 ? -13.335 6.150 -2.689 1.00 92.25 89 PRO A C 1
ATOM 727 O O . PRO A 1 89 ? -12.687 5.779 -3.677 1.00 92.25 89 PRO A O 1
ATOM 730 N N . MET A 1 90 ? -12.844 6.112 -1.450 1.00 94.19 90 MET A N 1
ATOM 731 C CA . MET A 1 90 ? -11.496 5.649 -1.153 1.00 94.19 90 MET A CA 1
ATOM 732 C C . MET A 1 90 ? -11.341 4.163 -1.524 1.00 94.19 90 MET A C 1
ATOM 734 O O . MET A 1 90 ? -12.197 3.348 -1.166 1.00 94.19 90 MET A O 1
ATOM 738 N N . PRO A 1 91 ? -10.258 3.763 -2.214 1.00 93.81 91 PRO A N 1
ATOM 739 C CA . PRO A 1 91 ? -10.103 2.387 -2.668 1.00 93.81 91 PRO A CA 1
ATOM 740 C C . PRO A 1 91 ? -9.999 1.382 -1.521 1.00 93.81 91 PR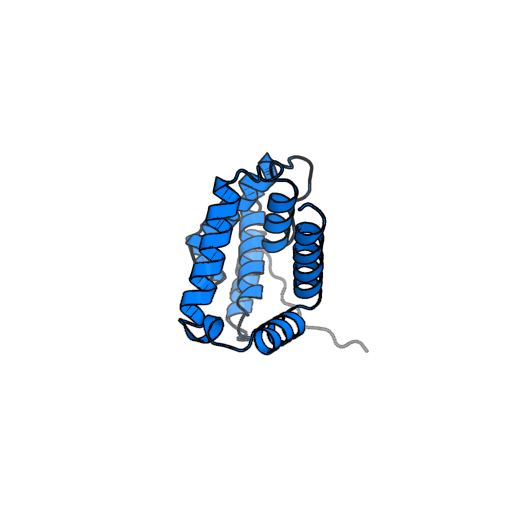O A C 1
ATOM 742 O O . PRO A 1 91 ? -9.377 1.636 -0.487 1.00 93.81 91 PRO A O 1
ATOM 745 N N . GLY A 1 92 ? -10.546 0.183 -1.733 1.00 90.44 92 GLY A N 1
ATOM 746 C CA . GLY A 1 92 ? -10.560 -0.880 -0.722 1.00 90.44 92 GLY A CA 1
ATOM 747 C C . GLY A 1 92 ? -9.180 -1.479 -0.429 1.00 90.44 92 GLY A C 1
ATOM 748 O O . GLY A 1 92 ? -9.001 -2.158 0.585 1.00 90.44 92 GLY A O 1
ATOM 749 N N . THR A 1 93 ? -8.190 -1.222 -1.290 1.00 92.50 93 THR A N 1
ATOM 750 C CA . THR A 1 93 ? -6.800 -1.657 -1.104 1.00 92.50 93 THR A CA 1
ATOM 751 C C . THR A 1 93 ? -5.808 -0.526 -1.362 1.00 92.50 93 THR A C 1
ATOM 753 O O . THR A 1 93 ? -6.028 0.348 -2.200 1.00 92.50 93 THR A O 1
ATOM 756 N N . TRP A 1 94 ? -4.664 -0.581 -0.675 1.00 94.00 94 TRP A N 1
ATOM 757 C CA . TRP A 1 94 ? -3.598 0.403 -0.856 1.00 94.00 94 TRP A CA 1
ATOM 758 C C . TRP A 1 94 ? -2.987 0.368 -2.267 1.00 94.00 94 TRP A C 1
ATOM 760 O O . TRP A 1 94 ? -2.636 1.409 -2.820 1.00 94.00 94 TRP A O 1
ATOM 770 N N . ASP A 1 95 ? -2.867 -0.816 -2.873 1.00 87.94 95 ASP A N 1
ATOM 771 C CA . ASP A 1 95 ? -2.330 -0.957 -4.232 1.00 87.94 95 ASP A CA 1
ATOM 772 C C . ASP A 1 95 ? -3.244 -0.319 -5.276 1.00 87.94 95 ASP A C 1
ATOM 774 O O . ASP A 1 95 ? -2.765 0.367 -6.179 1.00 87.94 95 ASP A O 1
ATOM 778 N N . GLU A 1 96 ? -4.557 -0.456 -5.108 1.00 88.69 96 GLU A N 1
ATOM 779 C CA . GLU A 1 96 ? -5.525 0.223 -5.958 1.00 88.69 96 GLU A CA 1
ATOM 780 C C . GLU A 1 96 ? -5.457 1.748 -5.804 1.00 88.69 96 GLU A C 1
ATOM 782 O O . GLU A 1 96 ? -5.456 2.452 -6.814 1.00 88.69 96 GLU A 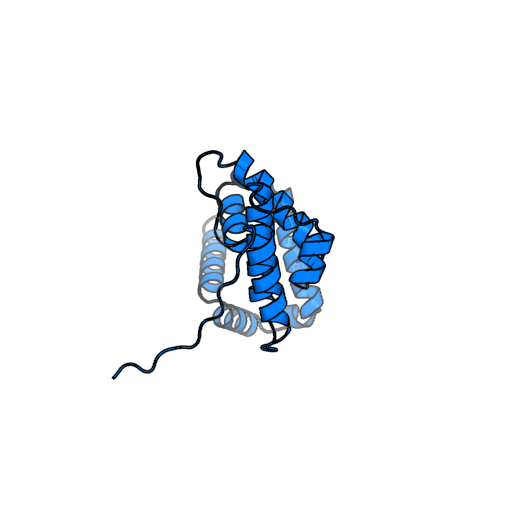O 1
ATOM 787 N N . ALA A 1 97 ? -5.326 2.261 -4.575 1.00 92.38 97 ALA A N 1
ATOM 788 C CA . ALA A 1 97 ? -5.141 3.693 -4.331 1.00 92.38 97 ALA A CA 1
ATOM 789 C C . ALA A 1 97 ? -3.889 4.237 -5.025 1.00 92.38 97 ALA A C 1
ATOM 791 O O . ALA A 1 97 ? -3.970 5.224 -5.755 1.00 92.38 97 ALA A O 1
ATOM 792 N N . LYS A 1 98 ? -2.750 3.543 -4.897 1.00 89.00 98 LYS A N 1
ATOM 793 C CA . LYS A 1 98 ? -1.519 3.899 -5.621 1.00 89.00 98 LYS A CA 1
ATOM 794 C C . LYS A 1 98 ? -1.708 3.854 -7.135 1.00 89.00 98 LYS A C 1
ATOM 796 O O . LYS A 1 98 ? -1.207 4.734 -7.825 1.00 89.00 98 LYS A O 1
ATOM 801 N N . ARG A 1 99 ? -2.404 2.843 -7.665 1.00 86.56 99 ARG A N 1
ATOM 802 C CA . ARG A 1 99 ? -2.665 2.720 -9.106 1.00 86.56 99 ARG A CA 1
ATOM 803 C C . ARG A 1 99 ? -3.488 3.900 -9.621 1.00 86.56 99 ARG A C 1
ATOM 805 O O . ARG A 1 99 ? -3.108 4.491 -10.622 1.00 86.56 99 ARG A O 1
ATOM 812 N N . ARG A 1 100 ? -4.570 4.267 -8.927 1.00 88.56 100 ARG A N 1
ATOM 813 C CA . ARG A 1 100 ? -5.427 5.403 -9.308 1.00 88.56 100 ARG A CA 1
ATOM 814 C C . ARG A 1 100 ? -4.685 6.737 -9.203 1.00 88.56 100 ARG A C 1
ATOM 816 O O . ARG A 1 100 ? -4.764 7.536 -10.124 1.00 88.56 100 ARG A O 1
ATOM 823 N N . LEU A 1 101 ? -3.910 6.947 -8.137 1.00 85.94 101 LEU A N 1
ATOM 824 C CA . LEU A 1 101 ? -3.069 8.142 -7.984 1.00 85.94 101 LEU A CA 1
ATOM 825 C C . LEU A 1 101 ? -2.023 8.275 -9.093 1.00 85.94 101 LEU A C 1
ATOM 827 O O . LEU A 1 101 ? -1.813 9.373 -9.595 1.00 85.94 101 LEU A O 1
ATOM 831 N N . ARG A 1 102 ? -1.394 7.162 -9.496 1.00 80.88 102 ARG A N 1
ATOM 832 C CA . ARG A 1 102 ? -0.469 7.136 -10.639 1.00 80.88 102 ARG A CA 1
ATOM 833 C C . ARG A 1 102 ? -1.183 7.442 -11.951 1.00 80.88 102 ARG A C 1
ATOM 835 O O . ARG A 1 102 ? -0.679 8.242 -12.722 1.00 80.88 102 ARG A O 1
ATOM 842 N N . ALA A 1 103 ? -2.343 6.828 -12.179 1.00 75.31 103 ALA A N 1
ATOM 843 C CA . ALA A 1 103 ? -3.112 6.999 -13.409 1.00 75.31 103 ALA A CA 1
ATOM 844 C C . ALA A 1 103 ? -3.662 8.421 -13.575 1.00 75.31 103 ALA A C 1
ATOM 846 O O . ALA A 1 103 ? -3.758 8.906 -14.691 1.00 75.31 103 ALA A O 1
ATOM 847 N N . ALA A 1 104 ? -4.012 9.088 -12.475 1.00 70.44 104 ALA A N 1
ATOM 848 C CA . ALA A 1 104 ? -4.538 10.445 -12.527 1.00 70.44 104 ALA A CA 1
ATOM 849 C C . ALA A 1 104 ? -3.499 11.525 -12.281 1.00 70.44 104 ALA A C 1
ATOM 851 O O . ALA A 1 104 ? -3.924 12.674 -12.140 1.00 70.44 104 ALA A O 1
ATOM 852 N N . GLY A 1 105 ? -2.208 11.163 -12.154 1.00 57.25 105 GLY A N 1
ATOM 853 C CA . GLY A 1 105 ? -1.054 12.068 -12.100 1.00 57.25 105 GLY A CA 1
ATOM 854 C C . GLY A 1 105 ? -1.237 13.281 -13.018 1.00 57.25 105 GLY A C 1
ATOM 855 O O . GLY A 1 105 ? -1.992 13.172 -13.983 1.00 57.25 105 GLY A O 1
ATOM 856 N N . PRO A 1 106 ? -0.555 14.437 -12.799 1.00 45.84 106 PRO A N 1
ATOM 857 C CA . PRO A 1 106 ? -0.231 15.203 -14.001 1.00 45.84 106 PRO A CA 1
ATOM 858 C C . PRO A 1 106 ? 0.331 14.157 -14.962 1.00 45.84 106 PRO A C 1
ATOM 860 O O . PRO A 1 106 ? 1.076 13.287 -14.481 1.00 45.84 106 PRO A O 1
ATOM 863 N N . GLU A 1 107 ? -0.125 14.151 -16.222 1.00 43.53 107 GLU A N 1
ATOM 864 C CA . GLU A 1 107 ? 0.580 13.453 -17.298 1.00 43.53 107 GLU A CA 1
ATOM 865 C C . GLU A 1 107 ? 2.038 13.572 -16.912 1.00 43.53 107 GLU A C 1
ATOM 867 O O . GLU A 1 107 ? 2.481 14.705 -16.675 1.00 43.53 107 GLU A O 1
ATOM 872 N N . VAL A 1 108 ? 2.667 12.442 -16.540 1.00 44.09 108 VAL A N 1
ATOM 873 C CA . VAL A 1 108 ? 4.041 12.485 -16.045 1.00 44.09 108 VAL A CA 1
ATOM 874 C C . VAL A 1 108 ? 4.695 13.347 -17.086 1.00 44.09 108 VAL A C 1
ATOM 876 O O . VAL A 1 108 ? 4.591 13.001 -18.262 1.00 44.09 108 VAL A O 1
ATOM 879 N N . ARG A 1 109 ? 5.181 14.539 -16.709 1.00 42.06 109 ARG A N 1
ATOM 880 C CA . ARG A 1 109 ? 5.916 15.321 -17.678 1.00 42.06 109 ARG A CA 1
ATOM 881 C C . ARG A 1 109 ? 7.067 14.373 -17.912 1.00 42.06 109 ARG A C 1
ATOM 883 O O . ARG A 1 109 ? 7.872 14.153 -17.009 1.00 42.06 109 ARG A O 1
ATOM 890 N N . TYR A 1 110 ? 7.010 13.661 -19.030 1.00 46.78 110 TYR A N 1
ATOM 891 C CA . TYR A 1 110 ? 8.090 12.860 -19.546 1.00 46.78 110 TYR A CA 1
ATOM 892 C C . TYR A 1 110 ? 9.101 13.909 -20.005 1.00 46.78 110 TYR A C 1
ATOM 894 O O . TYR A 1 110 ? 9.366 14.049 -21.189 1.00 46.78 110 TYR A O 1
ATOM 902 N N . ASP A 1 111 ? 9.530 14.761 -19.069 1.00 53.34 111 ASP A N 1
ATOM 903 C CA . ASP A 1 111 ? 10.722 15.534 -19.231 1.00 53.34 111 ASP A CA 1
ATOM 904 C C . ASP A 1 111 ? 11.861 14.525 -19.232 1.00 53.34 111 ASP A C 1
ATOM 906 O O . ASP A 1 111 ? 11.767 13.411 -18.686 1.00 53.34 111 ASP A O 1
ATOM 910 N N . ASP A 1 112 ? 12.911 14.900 -19.941 1.00 59.19 112 ASP A N 1
ATOM 911 C CA . ASP A 1 112 ? 14.053 14.026 -20.137 1.00 59.19 112 ASP A CA 1
ATOM 912 C C . ASP A 1 112 ? 14.634 13.600 -18.775 1.00 59.19 112 ASP A C 1
ATOM 914 O O . ASP A 1 112 ? 14.984 12.438 -18.590 1.00 59.19 112 ASP A O 1
ATOM 918 N N . ASP A 1 113 ? 14.544 14.461 -17.753 1.00 67.25 113 ASP A N 1
ATOM 919 C CA . ASP A 1 113 ? 14.992 14.196 -16.382 1.00 67.25 113 ASP A CA 1
ATOM 920 C C . ASP A 1 113 ? 14.278 13.006 -15.705 1.00 67.25 113 ASP A C 1
ATOM 922 O O . ASP A 1 113 ? 14.921 12.167 -15.054 1.00 67.25 113 ASP A O 1
ATOM 926 N N . TRP A 1 114 ? 12.948 12.893 -15.815 1.00 68.25 114 TRP A N 1
ATOM 927 C CA . TRP A 1 114 ? 12.215 11.756 -15.248 1.00 68.25 114 TRP A CA 1
ATOM 928 C C . TRP A 1 114 ? 12.515 10.460 -16.001 1.00 68.25 114 TRP A C 1
ATOM 930 O O . TRP A 1 114 ? 12.701 9.406 -15.369 1.00 68.25 114 TRP A O 1
ATOM 940 N N . ARG A 1 115 ? 12.578 10.534 -17.338 1.00 74.94 115 ARG A N 1
ATOM 941 C CA . ARG A 1 115 ? 12.900 9.393 -18.205 1.00 74.94 115 ARG A CA 1
ATOM 942 C C . ARG A 1 115 ? 14.307 8.882 -17.908 1.00 74.94 115 ARG A C 1
ATOM 944 O O . ARG A 1 115 ? 14.478 7.681 -17.683 1.00 74.94 115 ARG A O 1
ATOM 951 N N . ASP A 1 116 ? 15.279 9.775 -17.800 1.00 78.69 116 ASP A N 1
ATOM 952 C CA . ASP A 1 116 ? 16.676 9.459 -17.511 1.00 78.69 116 ASP A CA 1
ATOM 953 C C . ASP A 1 116 ? 16.834 8.838 -16.130 1.00 78.69 116 ASP A C 1
ATOM 955 O O . ASP A 1 116 ? 17.468 7.789 -15.970 1.00 78.69 116 ASP A O 1
ATOM 959 N N . LYS A 1 117 ? 16.180 9.415 -15.117 1.00 78.44 117 LYS A N 1
ATOM 960 C CA . LYS A 1 117 ? 16.208 8.860 -13.762 1.00 78.44 117 LYS A CA 1
ATOM 961 C C . LYS A 1 117 ? 15.623 7.452 -13.716 1.00 78.44 117 LYS A C 1
ATOM 963 O O . LYS A 1 117 ? 16.191 6.573 -13.065 1.00 78.44 117 LYS A O 1
ATOM 968 N N . LYS A 1 118 ? 14.496 7.213 -14.394 1.00 80.69 118 LYS A N 1
ATOM 969 C CA . LYS A 1 118 ? 13.874 5.882 -14.432 1.00 80.69 118 LYS A CA 1
ATOM 970 C C . LYS A 1 118 ? 14.695 4.872 -15.218 1.00 80.69 118 LYS A C 1
ATOM 972 O O . LYS A 1 118 ? 14.813 3.732 -14.770 1.00 80.69 118 LYS A O 1
ATOM 977 N N . THR A 1 119 ? 15.296 5.300 -16.321 1.00 83.00 119 THR A N 1
ATOM 978 C CA . THR A 1 119 ? 16.204 4.480 -17.128 1.00 83.00 119 THR A CA 1
ATOM 979 C C . THR A 1 119 ? 17.405 4.052 -16.294 1.00 83.00 119 THR A C 1
ATOM 981 O O . THR A 1 119 ? 17.703 2.861 -16.207 1.00 83.00 119 THR A O 1
ATOM 984 N N . LYS A 1 120 ? 18.017 4.992 -15.564 1.00 88.00 120 LYS A N 1
ATOM 985 C CA . LYS A 1 120 ? 19.137 4.713 -14.661 1.00 88.00 120 LYS A CA 1
ATOM 986 C C . LYS A 1 120 ? 18.762 3.757 -13.530 1.00 88.00 120 LYS A C 1
ATOM 988 O O . LYS A 1 120 ? 19.471 2.787 -13.294 1.00 88.00 120 LYS A O 1
ATOM 993 N N . GLU A 1 121 ? 17.616 3.960 -12.877 1.00 89.62 121 GLU A N 1
ATOM 994 C CA . GLU A 1 121 ? 17.139 3.051 -11.823 1.00 89.62 121 GLU A CA 1
ATOM 995 C C . GLU A 1 121 ? 16.940 1.607 -12.319 1.00 89.62 121 GLU A C 1
ATOM 997 O O . GLU A 1 121 ? 17.138 0.659 -11.554 1.00 89.62 121 GLU A O 1
ATOM 1002 N N . ILE A 1 122 ? 16.501 1.421 -13.567 1.00 88.56 122 ILE A N 1
ATOM 1003 C CA . ILE A 1 122 ? 16.341 0.093 -14.174 1.00 88.56 122 ILE A CA 1
ATOM 1004 C C . ILE A 1 122 ? 17.711 -0.483 -14.548 1.00 88.56 122 ILE A C 1
ATOM 1006 O O . ILE A 1 122 ? 17.988 -1.633 -14.207 1.00 88.56 122 ILE A O 1
ATOM 1010 N N . ALA A 1 123 ? 18.586 0.313 -15.167 1.00 88.75 123 ALA A N 1
ATOM 1011 C CA . ALA A 1 123 ? 19.945 -0.093 -15.519 1.00 88.75 123 ALA A CA 1
ATOM 1012 C C . ALA A 1 123 ? 20.751 -0.540 -14.287 1.00 88.75 123 ALA A C 1
ATOM 1014 O O . ALA A 1 123 ? 21.360 -1.608 -14.306 1.00 88.75 123 ALA A O 1
ATOM 1015 N N . ASP A 1 124 ? 20.670 0.201 -13.179 1.00 90.75 124 ASP A N 1
ATOM 1016 C CA . ASP A 1 124 ? 21.341 -0.144 -11.921 1.00 90.75 124 ASP A CA 1
ATOM 1017 C C . ASP A 1 124 ? 20.835 -1.481 -11.350 1.00 90.75 124 ASP A C 1
ATOM 1019 O O . ASP A 1 124 ? 21.603 -2.276 -10.800 1.00 90.75 124 ASP A O 1
ATOM 1023 N N . LYS A 1 125 ? 19.542 -1.788 -11.506 1.00 90.25 125 LYS A N 1
ATOM 1024 C CA . LYS A 1 125 ? 18.968 -3.079 -11.087 1.00 90.25 125 LYS A CA 1
ATOM 1025 C C . LYS A 1 125 ? 19.430 -4.234 -11.966 1.00 90.25 125 LYS A C 1
ATOM 1027 O O . LYS A 1 125 ? 19.728 -5.309 -11.446 1.00 90.25 125 LYS A O 1
ATOM 1032 N N . LEU A 1 126 ? 19.519 -4.016 -13.276 1.00 89.88 126 LEU A N 1
ATOM 1033 C CA . LEU A 1 126 ? 20.064 -5.006 -14.202 1.00 89.88 126 LEU A CA 1
ATOM 1034 C C . LEU A 1 126 ? 21.545 -5.268 -13.896 1.00 89.88 126 LEU A C 1
ATOM 1036 O O . LEU A 1 126 ? 21.944 -6.420 -13.741 1.00 89.88 126 LEU A O 1
ATOM 1040 N N . ALA A 1 127 ? 22.339 -4.215 -13.700 1.00 88.69 127 ALA A N 1
ATOM 1041 C CA . ALA A 1 127 ? 23.758 -4.326 -13.375 1.00 88.69 127 ALA A CA 1
ATOM 1042 C C . ALA A 1 127 ? 24.001 -4.976 -12.004 1.00 88.69 127 ALA A C 1
ATOM 1044 O O . ALA A 1 127 ? 24.882 -5.820 -11.872 1.00 88.69 127 ALA A O 1
ATOM 1045 N N . SER A 1 128 ? 23.215 -4.633 -10.982 1.00 89.81 128 SER A N 1
ATOM 1046 C CA . SER A 1 128 ? 23.350 -5.247 -9.651 1.00 89.81 128 SER A CA 1
ATOM 1047 C C . SER A 1 128 ? 22.944 -6.721 -9.626 1.00 89.81 128 SER A C 1
ATOM 1049 O O . SER A 1 128 ? 23.525 -7.490 -8.865 1.00 89.81 128 SER A O 1
ATOM 1051 N N . THR A 1 129 ? 21.989 -7.130 -10.465 1.00 90.62 129 THR A N 1
ATOM 1052 C CA . THR A 1 129 ? 21.518 -8.524 -10.517 1.00 90.62 129 THR A CA 1
ATOM 1053 C C . THR A 1 129 ? 22.413 -9.399 -11.392 1.00 90.62 129 THR A C 1
ATOM 1055 O O . THR A 1 129 ? 22.764 -10.510 -11.003 1.00 90.62 129 THR A O 1
ATOM 1058 N N . PHE A 1 130 ? 22.794 -8.909 -12.574 1.00 89.38 130 PHE A N 1
ATOM 1059 C CA . PHE A 1 130 ? 23.473 -9.713 -13.592 1.00 89.38 130 PHE A CA 1
ATOM 1060 C C . PHE A 1 130 ? 24.943 -9.333 -13.808 1.00 89.38 130 PHE A C 1
ATOM 1062 O O . PHE A 1 130 ? 25.658 -10.019 -14.544 1.00 89.38 130 PHE A O 1
ATOM 1069 N N . GLY A 1 131 ? 25.420 -8.246 -13.199 1.00 86.25 131 GLY A N 1
ATOM 1070 C CA . GLY A 1 131 ? 26.777 -7.744 -13.389 1.00 86.25 131 GLY A CA 1
ATOM 1071 C C . GLY A 1 131 ? 27.093 -7.492 -14.863 1.00 86.25 131 GLY A C 1
ATOM 1072 O O . GLY A 1 131 ? 26.296 -6.932 -15.611 1.00 86.25 131 GLY A O 1
ATOM 1073 N N . ARG A 1 132 ? 28.272 -7.953 -15.296 1.00 84.44 132 ARG A N 1
ATOM 1074 C CA . ARG A 1 132 ? 28.691 -7.921 -16.710 1.00 84.44 132 ARG A CA 1
ATOM 1075 C C . ARG A 1 132 ? 28.188 -9.117 -17.516 1.00 84.44 132 ARG A C 1
ATOM 1077 O O . ARG A 1 132 ? 28.468 -9.188 -18.706 1.00 84.44 132 ARG A O 1
ATOM 1084 N N . THR A 1 133 ? 27.513 -10.073 -16.881 1.00 85.75 133 THR A N 1
ATOM 1085 C CA . THR A 1 133 ? 27.120 -11.325 -17.531 1.00 85.75 133 THR A CA 1
ATOM 1086 C C . THR A 1 133 ? 26.047 -11.068 -18.573 1.00 85.75 133 THR A C 1
ATOM 1088 O O . THR A 1 133 ? 26.207 -11.529 -19.691 1.00 85.75 133 THR A O 1
ATOM 1091 N N . LEU A 1 134 ? 25.023 -10.268 -18.252 1.00 84.06 134 LEU A N 1
ATOM 1092 C CA . LEU A 1 134 ? 23.935 -9.960 -19.190 1.00 84.06 134 LEU A CA 1
ATOM 1093 C C . LEU A 1 134 ? 24.450 -9.311 -20.483 1.00 84.06 134 LEU A C 1
ATOM 1095 O O . LEU A 1 134 ? 24.047 -9.708 -21.564 1.00 84.06 134 LEU A O 1
ATOM 1099 N N . ALA A 1 135 ? 25.401 -8.380 -20.371 1.00 82.00 135 ALA A N 1
ATOM 1100 C CA . ALA A 1 135 ? 26.006 -7.695 -21.516 1.00 82.00 135 ALA A CA 1
ATOM 1101 C C . ALA A 1 135 ? 26.948 -8.577 -22.360 1.00 82.00 135 ALA A C 1
ATOM 1103 O O . ALA A 1 135 ? 27.391 -8.152 -23.421 1.00 82.00 135 ALA A O 1
ATOM 1104 N N . ARG A 1 136 ? 27.313 -9.769 -21.873 1.00 89.38 136 ARG A N 1
ATOM 1105 C CA . ARG A 1 136 ? 28.163 -10.740 -22.583 1.00 89.38 136 ARG A CA 1
ATOM 1106 C C . ARG A 1 136 ? 27.374 -11.916 -23.150 1.00 89.38 136 ARG A C 1
ATOM 1108 O O . ARG A 1 136 ? 27.982 -12.777 -23.777 1.00 89.38 136 ARG A O 1
ATOM 1115 N N . GLN A 1 137 ? 26.077 -11.995 -22.859 1.00 90.44 137 GLN A N 1
ATOM 1116 C CA . GLN A 1 137 ? 25.234 -13.047 -23.404 1.00 90.44 137 GLN A CA 1
ATOM 1117 C C . GLN A 1 137 ? 24.925 -12.788 -24.871 1.00 90.44 137 GLN A C 1
ATOM 1119 O O . GLN A 1 137 ? 24.971 -11.650 -25.338 1.00 90.44 137 GLN A O 1
ATOM 1124 N N . ASP A 1 138 ? 24.582 -13.869 -25.562 1.00 91.94 138 ASP A N 1
ATOM 1125 C CA . ASP A 1 138 ? 23.996 -13.786 -26.889 1.00 91.94 138 ASP A CA 1
ATOM 1126 C C . ASP A 1 138 ? 22.698 -12.962 -26.835 1.00 91.94 138 ASP A C 1
ATOM 1128 O O . ASP A 1 138 ? 21.863 -13.148 -25.942 1.00 91.94 138 ASP A O 1
ATOM 1132 N N . VAL A 1 139 ? 22.552 -12.030 -27.776 1.00 89.19 139 VAL A N 1
ATOM 1133 C CA . VAL A 1 139 ? 21.399 -11.131 -27.846 1.00 89.19 139 VAL A CA 1
ATOM 1134 C C . VAL A 1 139 ? 20.096 -11.900 -28.067 1.00 89.19 139 VAL A C 1
ATOM 1136 O O . VAL A 1 139 ? 19.080 -11.521 -27.486 1.00 89.19 139 VAL A O 1
ATOM 1139 N N . GLU A 1 140 ? 20.126 -13.006 -28.817 1.00 92.06 140 GLU A N 1
ATOM 1140 C CA . GLU A 1 140 ? 18.955 -13.858 -29.052 1.00 92.06 140 GLU A CA 1
ATOM 1141 C C . GLU A 1 140 ? 18.514 -14.535 -27.750 1.00 92.06 140 GLU A C 1
ATOM 1143 O O . GLU A 1 140 ? 17.337 -14.511 -27.400 1.00 92.06 140 GLU A O 1
ATOM 1148 N N . ILE A 1 141 ? 19.467 -15.013 -26.942 1.00 93.19 141 ILE A N 1
ATOM 1149 C CA . ILE A 1 141 ? 19.174 -15.609 -25.629 1.00 93.19 141 ILE A CA 1
ATOM 1150 C 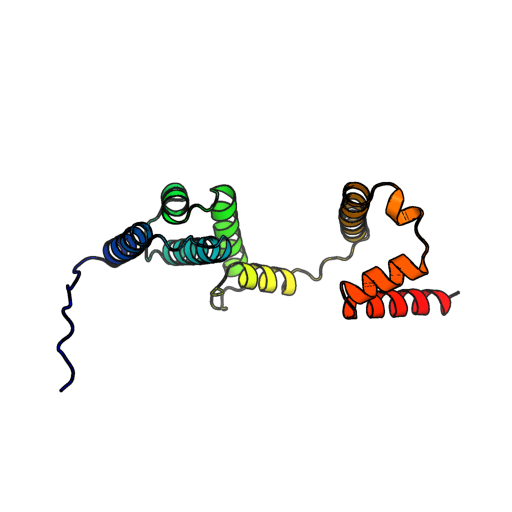C . ILE A 1 141 ? 18.557 -14.571 -24.679 1.00 93.19 141 ILE A C 1
ATOM 1152 O O . ILE A 1 141 ? 17.646 -14.884 -23.909 1.00 93.19 141 ILE A O 1
ATOM 1156 N N . VAL A 1 142 ? 19.044 -13.326 -24.703 1.00 92.31 142 VAL A N 1
ATOM 1157 C CA . VAL A 1 142 ? 18.478 -12.243 -23.881 1.00 92.31 142 VAL A CA 1
ATOM 1158 C C . VAL A 1 142 ? 17.072 -11.869 -24.356 1.00 92.31 142 VAL A C 1
ATOM 1160 O O . VAL A 1 142 ? 16.191 -11.646 -23.522 1.00 92.31 142 VAL A O 1
ATOM 1163 N N . ALA A 1 143 ? 16.846 -11.831 -25.670 1.00 91.62 143 ALA A N 1
ATOM 1164 C CA . ALA A 1 143 ? 15.536 -11.597 -26.268 1.00 91.62 143 ALA A CA 1
ATOM 1165 C C . ALA A 1 143 ? 14.528 -12.688 -25.866 1.00 91.62 143 ALA A C 1
ATOM 1167 O O . ALA A 1 143 ? 13.463 -12.360 -25.337 1.00 91.62 143 ALA A O 1
ATOM 1168 N N . ASP A 1 144 ? 14.901 -13.962 -25.991 1.00 93.88 144 ASP A N 1
ATOM 1169 C CA . ASP A 1 144 ? 14.079 -15.107 -25.583 1.00 93.88 144 ASP A CA 1
ATOM 1170 C C . ASP A 1 144 ? 13.747 -15.062 -24.086 1.00 93.88 144 ASP A C 1
ATOM 1172 O O . ASP A 1 144 ? 12.605 -15.285 -23.673 1.00 93.88 144 ASP A O 1
ATOM 1176 N N . ALA A 1 145 ? 14.729 -14.721 -23.246 1.00 93.31 145 ALA A N 1
ATOM 1177 C CA . ALA A 1 145 ? 14.520 -14.575 -21.809 1.00 93.31 145 ALA A CA 1
ATOM 1178 C C . ALA A 1 145 ? 13.529 -13.443 -21.478 1.00 93.31 145 ALA A C 1
ATOM 1180 O O . ALA A 1 145 ? 12.716 -13.582 -20.558 1.00 93.31 145 ALA A O 1
ATOM 1181 N N . LEU A 1 146 ? 13.569 -12.332 -22.222 1.00 92.75 146 LEU A N 1
ATOM 1182 C CA . LEU A 1 146 ? 12.617 -11.229 -22.080 1.00 92.75 146 LEU A CA 1
ATOM 1183 C C . LEU A 1 146 ? 11.215 -11.615 -22.563 1.00 92.75 146 LEU A C 1
ATOM 1185 O O . LEU A 1 146 ? 10.243 -11.273 -21.884 1.00 92.75 146 LEU A O 1
ATOM 1189 N N . GLU A 1 147 ? 11.093 -12.349 -23.674 1.00 93.56 147 GLU A N 1
ATOM 1190 C CA . GLU A 1 147 ? 9.805 -12.872 -24.144 1.00 93.56 147 GLU A CA 1
ATOM 1191 C C . GLU A 1 147 ? 9.197 -13.843 -23.122 1.00 93.56 147 GLU A C 1
ATOM 1193 O O . GLU A 1 147 ? 8.013 -13.726 -22.785 1.00 93.56 147 GLU A O 1
ATOM 1198 N N . LEU A 1 148 ? 10.011 -14.746 -22.565 1.00 94.56 148 LEU A N 1
ATOM 1199 C CA . LEU A 1 148 ? 9.587 -15.702 -21.541 1.00 94.56 148 LEU A CA 1
ATOM 1200 C C . LEU A 1 148 ? 9.153 -15.004 -20.244 1.00 94.56 148 LEU A C 1
ATOM 1202 O O . LEU A 1 148 ? 8.173 -15.410 -19.619 1.00 94.56 148 LEU A O 1
ATOM 1206 N N . TYR A 1 149 ? 9.864 -13.949 -19.837 1.00 91.44 149 TYR A N 1
ATOM 1207 C CA . TYR A 1 149 ? 9.505 -13.147 -18.669 1.00 91.44 149 TYR A CA 1
ATOM 1208 C C . TYR A 1 149 ? 8.207 -12.357 -18.886 1.00 91.44 149 TYR A C 1
ATOM 1210 O O . TYR A 1 149 ? 7.352 -12.303 -17.999 1.00 91.44 149 TYR A O 1
ATOM 1218 N N . SER A 1 150 ? 8.066 -11.708 -20.046 1.00 91.69 150 SER A N 1
ATOM 1219 C CA . SER A 1 150 ? 6.907 -10.880 -20.377 1.00 91.69 150 SER A CA 1
ATOM 1220 C C . SER A 1 150 ? 6.785 -10.651 -21.886 1.00 91.69 150 SER A C 1
ATOM 1222 O O . SER A 1 150 ? 7.303 -9.679 -22.441 1.00 91.69 150 SER A O 1
ATOM 1224 N N . LYS A 1 151 ? 5.983 -11.493 -22.540 1.00 86.81 151 LYS A N 1
ATOM 1225 C CA . LYS A 1 151 ? 5.639 -11.362 -23.963 1.00 86.81 151 LYS A CA 1
ATOM 1226 C C . LYS A 1 151 ? 5.078 -9.980 -24.356 1.00 86.81 151 LYS A C 1
ATOM 1228 O O . LYS A 1 151 ? 5.476 -9.468 -25.401 1.00 86.81 151 LYS A O 1
ATOM 1233 N N . PRO A 1 152 ? 4.216 -9.317 -23.552 1.00 81.50 152 PRO A N 1
ATOM 1234 C CA . PRO A 1 152 ? 3.768 -7.957 -23.861 1.00 81.50 152 PRO A CA 1
ATOM 1235 C C . PRO A 1 152 ? 4.899 -6.921 -23.865 1.00 81.50 152 PRO A C 1
ATOM 1237 O O . PRO A 1 152 ? 4.918 -6.054 -24.733 1.00 81.50 152 PRO A O 1
ATOM 1240 N N . LEU A 1 153 ? 5.847 -7.013 -22.923 1.00 84.94 153 LEU A N 1
ATOM 1241 C CA . LEU A 1 153 ? 7.002 -6.108 -22.873 1.00 84.94 153 LEU A CA 1
ATOM 1242 C C . LEU A 1 153 ? 7.922 -6.332 -24.076 1.00 84.94 153 LEU A C 1
ATOM 1244 O O . LEU A 1 153 ? 8.367 -5.366 -24.686 1.00 84.94 153 LEU A O 1
ATOM 1248 N N . PHE A 1 154 ? 8.186 -7.595 -24.415 1.00 91.81 154 PHE A N 1
ATOM 1249 C CA . PHE A 1 154 ? 9.021 -7.952 -25.556 1.00 91.81 154 PHE A CA 1
ATOM 1250 C C . PHE A 1 154 ? 8.466 -7.397 -26.874 1.00 91.81 154 PHE A C 1
ATOM 1252 O O . PHE A 1 154 ? 9.190 -6.741 -27.616 1.00 91.81 154 PHE A O 1
ATOM 1259 N N . ASN A 1 155 ? 7.166 -7.582 -27.130 1.00 86.50 155 ASN A N 1
ATOM 1260 C CA . ASN A 1 155 ? 6.528 -7.030 -28.326 1.00 86.50 155 ASN A CA 1
ATOM 1261 C C . ASN A 1 155 ? 6.622 -5.499 -28.369 1.00 86.50 155 ASN A C 1
ATOM 1263 O O . ASN A 1 155 ? 7.013 -4.956 -29.393 1.00 86.50 155 ASN A O 1
ATOM 1267 N N . ALA A 1 156 ? 6.347 -4.816 -27.253 1.00 80.56 156 ALA A N 1
ATOM 1268 C CA . ALA A 1 156 ? 6.442 -3.359 -27.192 1.00 80.56 156 ALA A CA 1
ATOM 1269 C C . ALA A 1 156 ? 7.867 -2.844 -27.472 1.00 80.56 156 ALA A C 1
ATOM 1271 O O . ALA A 1 156 ? 8.028 -1.828 -28.138 1.00 80.56 156 ALA A O 1
ATOM 1272 N N . LEU A 1 157 ? 8.902 -3.546 -26.991 1.00 87.94 157 LEU A N 1
ATOM 1273 C CA . LEU A 1 157 ? 10.299 -3.212 -27.289 1.00 87.94 157 LEU A CA 1
ATOM 1274 C C . LEU A 1 157 ? 10.645 -3.440 -28.762 1.00 87.94 157 LEU A C 1
ATOM 1276 O O . LEU A 1 157 ? 11.293 -2.593 -29.364 1.00 87.94 157 LEU A O 1
ATOM 1280 N N . ARG A 1 158 ? 10.212 -4.564 -29.341 1.00 89.50 158 ARG A N 1
ATOM 1281 C CA . ARG A 1 158 ? 10.428 -4.865 -30.761 1.00 89.50 158 ARG A CA 1
ATOM 1282 C C . ARG A 1 158 ? 9.793 -3.804 -31.656 1.00 89.50 158 ARG A C 1
ATOM 1284 O O . ARG A 1 158 ? 10.413 -3.392 -32.627 1.00 89.50 158 ARG A O 1
ATOM 1291 N N . ASP A 1 159 ? 8.566 -3.404 -31.345 1.00 86.44 159 ASP A N 1
ATOM 1292 C CA . ASP A 1 159 ? 7.827 -2.437 -32.153 1.00 86.44 159 ASP A CA 1
ATOM 1293 C C . ASP A 1 159 ? 8.477 -1.042 -32.034 1.00 86.44 159 ASP A C 1
ATOM 1295 O O . ASP A 1 159 ? 8.764 -0.423 -33.052 1.00 86.44 159 ASP A O 1
ATOM 1299 N N . LEU A 1 160 ? 8.873 -0.626 -30.822 1.00 83.44 160 LEU A N 1
ATOM 1300 C CA . LEU A 1 160 ? 9.615 0.623 -30.593 1.00 83.44 160 LEU A CA 1
ATOM 1301 C C . LEU A 1 160 ? 10.951 0.685 -31.357 1.00 83.44 160 LEU A C 1
ATOM 1303 O O . LEU A 1 160 ? 11.300 1.727 -31.905 1.00 83.44 160 LEU A O 1
ATOM 1307 N N . LEU A 1 161 ? 11.712 -0.415 -31.362 1.00 85.12 161 LEU A N 1
ATOM 1308 C CA . LEU A 1 161 ? 13.006 -0.490 -32.052 1.00 85.12 161 LEU A CA 1
ATOM 1309 C C . LEU A 1 161 ? 12.855 -0.512 -33.578 1.00 85.12 161 LEU A C 1
ATOM 1311 O O . LEU A 1 161 ? 13.752 -0.068 -34.273 1.00 85.12 161 LEU A O 1
ATOM 1315 N N . ARG A 1 162 ? 11.721 -0.995 -34.098 1.00 84.75 162 ARG A N 1
ATOM 1316 C CA . ARG A 1 162 ? 11.415 -0.948 -35.535 1.00 84.75 162 ARG A CA 1
ATOM 1317 C C . ARG A 1 162 ? 11.009 0.441 -36.005 1.00 84.75 162 ARG A C 1
ATOM 1319 O O . ARG A 1 162 ? 11.424 0.851 -37.076 1.00 84.75 162 ARG A O 1
ATOM 1326 N N . GLU A 1 163 ? 10.228 1.161 -35.203 1.00 73.06 163 GLU A N 1
ATOM 1327 C CA . GLU A 1 163 ? 9.829 2.543 -35.506 1.00 73.06 163 GLU A CA 1
ATOM 1328 C C . GLU A 1 163 ? 11.037 3.493 -35.559 1.00 73.06 163 GLU A C 1
ATOM 1330 O O . GLU A 1 163 ? 11.013 4.477 -36.284 1.00 73.06 163 GLU A O 1
ATOM 1335 N N . THR A 1 164 ? 12.120 3.183 -34.839 1.00 60.66 164 THR A N 1
ATOM 1336 C CA . THR A 1 164 ? 13.349 3.995 -34.856 1.00 60.66 164 THR A CA 1
ATOM 1337 C C . THR A 1 164 ? 14.214 3.789 -36.103 1.00 60.66 164 THR A C 1
ATOM 1339 O O . THR A 1 164 ? 15.047 4.645 -36.378 1.00 60.66 164 THR A O 1
ATOM 1342 N N . ASP A 1 165 ? 13.995 2.713 -36.867 1.00 58.78 165 ASP A N 1
ATOM 1343 C CA . ASP A 1 165 ? 14.713 2.421 -38.117 1.00 58.78 165 ASP A CA 1
ATOM 1344 C C . ASP A 1 165 ? 14.025 3.033 -39.363 1.00 58.78 165 ASP A C 1
ATOM 1346 O O . ASP A 1 165 ? 14.621 3.059 -40.437 1.00 58.78 165 ASP A O 1
ATOM 1350 N N . GLU A 1 166 ? 12.771 3.499 -39.258 1.00 55.72 166 GLU A N 1
ATOM 1351 C CA . GLU A 1 166 ? 11.996 4.074 -40.381 1.00 55.72 166 GLU A CA 1
ATOM 1352 C C . GLU A 1 166 ? 12.079 5.616 -40.468 1.00 55.72 166 GLU A C 1
ATOM 1354 O O . GLU A 1 166 ? 11.650 6.192 -41.470 1.00 55.72 166 GLU A O 1
ATOM 1359 N N . ASP A 1 167 ? 12.656 6.270 -39.453 1.00 48.84 167 ASP A N 1
ATOM 1360 C CA . ASP A 1 167 ? 12.795 7.733 -39.334 1.00 48.84 167 ASP A CA 1
ATOM 1361 C C . ASP A 1 167 ? 14.236 8.257 -39.617 1.00 48.84 167 ASP A C 1
ATOM 1363 O O . ASP A 1 167 ? 14.505 9.448 -39.416 1.00 48.84 167 ASP A O 1
ATOM 1367 N N . GLU A 1 168 ? 15.155 7.407 -40.107 1.00 41.84 168 GLU A N 1
ATOM 1368 C CA . GLU A 1 168 ? 16.484 7.773 -40.667 1.00 41.84 168 GLU A CA 1
ATOM 1369 C C . GLU A 1 168 ? 16.531 7.649 -42.202 1.00 41.84 168 GLU A C 1
ATOM 1371 O O . GLU A 1 168 ? 17.157 8.533 -42.840 1.00 41.84 168 GLU A O 1
#

pLDDT: mean 84.05, std 13.23, range [41.84, 97.38]

Secondary structure (DSSP, 8-state):
--PPPP-----S-HHHHHHHHHHHHHHS-----HHHHHHHHHHHHHHHHTTS----HHHHHHHH---HHHHHHHHHHHHHHHHH-TTSPPPSSHHHHHHHHHHTSS-----HHHHHHHHHHHHHHHHHHHTTTGGGS-HHHHHHHHHHH-HHHHHHHHHHHHHTTS--